Protein AF-A0A1S2VCS2-F1 (afdb_monomer_lite)

pLDDT: mean 81.53, std 16.86, range [41.88, 96.62]

Structure (mmCIF, N/CA/C/O backbone):
data_AF-A0A1S2VCS2-F1
#
_entry.id   AF-A0A1S2VCS2-F1
#
loop_
_atom_site.group_PDB
_atom_site.id
_atom_site.type_symbol
_atom_site.label_atom_id
_atom_site.label_alt_id
_atom_site.label_comp_id
_atom_site.label_asym_id
_atom_site.label_entity_id
_atom_site.label_seq_id
_atom_site.pdbx_PDB_ins_code
_atom_site.Cartn_x
_atom_site.Cartn_y
_atom_site.Cartn_z
_atom_site.occupancy
_atom_site.B_iso_or_equiv
_atom_site.auth_seq_id
_atom_site.auth_comp_id
_atom_site.auth_asym_id
_atom_site.auth_atom_id
_atom_site.pdbx_PDB_model_num
ATOM 1 N N . MET A 1 1 ? -27.427 42.107 -64.020 1.00 43.28 1 MET A N 1
ATOM 2 C CA . MET A 1 1 ? -26.340 41.130 -63.782 1.00 43.28 1 MET A CA 1
ATOM 3 C C . MET A 1 1 ? -26.017 41.178 -62.292 1.00 43.28 1 MET A C 1
ATOM 5 O O . MET A 1 1 ? -26.054 42.265 -61.737 1.00 43.28 1 MET A O 1
ATOM 9 N N . ALA A 1 2 ? -25.917 40.014 -61.650 1.00 43.53 2 ALA A N 1
ATOM 10 C CA . ALA A 1 2 ? -26.277 39.765 -60.250 1.00 43.53 2 ALA A CA 1
ATOM 11 C C . ALA A 1 2 ? -25.448 40.491 -59.167 1.00 43.53 2 ALA A C 1
ATOM 13 O O . ALA A 1 2 ? -24.263 40.761 -59.335 1.00 43.53 2 ALA A O 1
ATOM 14 N N . VAL A 1 3 ? -26.122 40.738 -58.038 1.00 54.50 3 VAL A N 1
ATOM 15 C CA . VAL A 1 3 ? -25.575 41.145 -56.737 1.00 54.50 3 VAL A CA 1
ATOM 16 C C . VAL A 1 3 ? -24.888 39.938 -56.092 1.00 54.50 3 VAL A C 1
ATOM 18 O O . VAL A 1 3 ? -25.522 38.896 -55.949 1.00 54.50 3 VAL A O 1
ATOM 21 N N . PHE A 1 4 ? -23.638 40.083 -55.649 1.00 52.62 4 PHE A N 1
ATOM 22 C CA . PHE A 1 4 ? -22.998 39.130 -54.738 1.00 52.62 4 PHE A CA 1
ATOM 23 C C . PHE A 1 4 ? -22.705 39.847 -53.420 1.00 52.62 4 PHE A C 1
ATOM 25 O O . PHE A 1 4 ? -21.885 40.762 -53.362 1.00 52.62 4 PHE A O 1
ATOM 32 N N . GLY A 1 5 ? -23.473 39.484 -52.391 1.00 48.44 5 GLY A N 1
ATOM 33 C CA . GLY A 1 5 ? -23.384 40.046 -51.049 1.00 48.44 5 GLY A CA 1
ATOM 34 C C . GLY A 1 5 ? -22.041 39.750 -50.388 1.00 48.44 5 GLY A C 1
ATOM 35 O O . GLY A 1 5 ? -21.425 38.712 -50.626 1.00 48.44 5 GLY A O 1
ATOM 36 N N . SER A 1 6 ? -21.604 40.669 -49.530 1.00 56.91 6 SER A N 1
ATOM 37 C CA . SER A 1 6 ? -20.448 40.503 -48.654 1.00 56.91 6 SER A CA 1
ATOM 38 C C . SER A 1 6 ? -20.762 39.475 -47.563 1.00 56.91 6 SER A C 1
ATOM 40 O O . SER A 1 6 ? -21.076 39.823 -46.425 1.00 56.91 6 SER A O 1
ATOM 42 N N . GLY A 1 7 ? -20.723 38.196 -47.923 1.00 41.88 7 GLY A N 1
ATOM 43 C CA . GLY A 1 7 ? -20.622 37.118 -46.957 1.00 41.88 7 GLY A CA 1
ATOM 44 C C . GLY A 1 7 ? -19.178 37.037 -46.486 1.00 41.88 7 GLY A C 1
ATOM 45 O O . GLY A 1 7 ? -18.293 36.673 -47.256 1.00 41.88 7 GLY A O 1
ATOM 46 N N . THR A 1 8 ? -18.919 37.336 -45.217 1.00 50.00 8 THR A N 1
ATOM 47 C CA . THR A 1 8 ? -17.853 36.622 -44.515 1.00 50.00 8 THR A CA 1
ATOM 48 C C . THR A 1 8 ? -18.255 35.151 -44.567 1.00 50.00 8 THR A C 1
ATOM 50 O O . THR A 1 8 ? -19.198 34.765 -43.873 1.00 50.00 8 THR A O 1
ATOM 53 N N . SER A 1 9 ? -17.649 34.360 -45.459 1.00 51.62 9 SER A N 1
ATOM 54 C CA . SER A 1 9 ? -17.926 32.920 -45.517 1.00 51.62 9 SER A CA 1
ATOM 55 C C . SER A 1 9 ? -17.745 32.359 -44.103 1.00 51.62 9 SER A C 1
ATOM 57 O O . SER A 1 9 ? -16.693 32.602 -43.506 1.00 51.62 9 SER A O 1
ATOM 59 N N . PRO A 1 10 ? -18.723 31.632 -43.537 1.00 51.81 10 PRO A N 1
ATOM 60 C CA . PRO A 1 10 ? -18.574 30.991 -42.230 1.00 51.81 10 PRO A CA 1
ATOM 61 C C . PRO A 1 10 ? -17.479 29.911 -42.210 1.00 51.81 10 PRO A C 1
ATOM 63 O O . PRO A 1 10 ? -17.153 29.381 -41.152 1.00 51.81 10 PRO A O 1
ATOM 66 N N . ASP A 1 11 ? -16.883 29.598 -43.363 1.00 54.56 11 ASP A N 1
ATOM 67 C CA . ASP A 1 11 ? -15.942 28.494 -43.581 1.00 54.56 11 ASP A CA 1
ATOM 68 C C . ASP A 1 11 ? -14.522 28.744 -43.047 1.00 54.56 11 ASP A C 1
ATOM 70 O O . ASP A 1 11 ? -13.554 28.124 -43.480 1.00 54.56 11 ASP A O 1
ATOM 74 N N . GLN A 1 12 ? -14.381 29.633 -42.069 1.00 49.94 12 GLN A N 1
ATOM 75 C CA . GLN A 1 12 ? -13.229 29.657 -41.171 1.00 49.94 12 GLN A CA 1
ATOM 76 C C . GLN A 1 12 ? -13.639 29.030 -39.834 1.00 49.94 12 GLN A C 1
ATOM 78 O O . GLN A 1 12 ? -13.377 29.578 -38.764 1.00 49.94 12 GLN A O 1
ATOM 83 N N . VAL A 1 13 ? -14.275 27.855 -39.877 1.00 44.47 13 VAL A N 1
ATOM 84 C CA . VAL A 1 13 ? -14.192 26.962 -38.725 1.00 44.47 13 VAL A CA 1
ATOM 85 C C . VAL A 1 13 ? -12.730 26.565 -38.600 1.00 44.47 13 VAL A C 1
ATOM 87 O O . VAL A 1 13 ? -12.141 25.947 -39.486 1.00 44.47 13 VAL A O 1
ATOM 90 N N . SER A 1 14 ? -12.112 27.001 -37.508 1.00 53.81 14 SER A N 1
ATOM 91 C CA . SER A 1 14 ? -10.777 26.577 -37.113 1.00 53.81 14 SER A CA 1
ATOM 92 C C . SER A 1 14 ? -10.683 25.044 -37.234 1.00 53.81 14 SER A C 1
ATOM 94 O O . SER A 1 14 ? -11.698 24.375 -37.011 1.00 53.81 14 SER A O 1
ATOM 96 N N . PRO A 1 15 ? -9.505 24.450 -37.507 1.00 49.53 15 PRO A N 1
ATOM 97 C CA . PRO A 1 15 ? -9.351 22.998 -37.697 1.00 49.53 15 PRO A CA 1
ATOM 98 C C . PRO A 1 15 ? -9.876 22.115 -36.546 1.00 49.53 15 PRO A C 1
ATOM 100 O O . PRO A 1 15 ? -9.910 20.896 -36.665 1.00 49.53 15 PRO A O 1
ATOM 103 N N . ASN A 1 16 ? -10.316 22.716 -35.440 1.00 51.47 16 ASN A N 1
ATOM 104 C CA . ASN A 1 16 ? -10.875 22.059 -34.269 1.00 51.47 16 ASN A CA 1
ATOM 105 C C . ASN A 1 16 ? -12.393 21.809 -34.289 1.00 51.47 16 ASN A C 1
ATOM 107 O O . ASN A 1 16 ? -12.896 21.227 -33.334 1.00 51.47 16 ASN A O 1
ATOM 111 N N . SER A 1 17 ? -13.148 22.219 -35.315 1.00 53.97 17 SER A N 1
ATOM 112 C CA . SER A 1 17 ? -14.616 22.037 -35.302 1.00 53.97 17 SER A CA 1
ATOM 113 C C . SER A 1 17 ? -15.109 20.680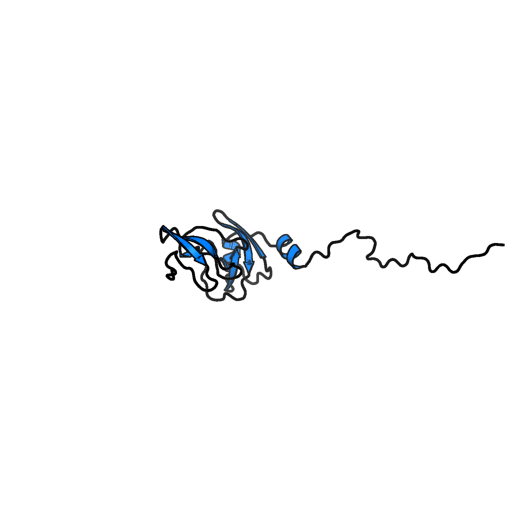 -35.834 1.00 53.97 17 SER A C 1
ATOM 115 O O . SER A 1 17 ? -16.301 20.396 -35.725 1.00 53.97 17 SER A O 1
ATOM 117 N N . LEU A 1 18 ? -14.235 19.846 -36.415 1.00 49.06 18 LEU A N 1
ATOM 118 C CA . LEU A 1 18 ? -14.604 18.554 -37.024 1.00 49.06 18 LEU A CA 1
ATOM 119 C C . LEU A 1 18 ? -14.293 17.332 -36.138 1.00 49.06 18 LEU A C 1
ATOM 121 O O . LEU A 1 18 ? -14.386 16.194 -36.587 1.00 49.06 18 LEU A O 1
ATOM 125 N N . LEU A 1 19 ? -13.935 17.556 -34.874 1.00 54.31 19 LEU A N 1
ATOM 126 C CA . LEU A 1 19 ? -13.918 16.517 -33.849 1.00 54.31 19 LEU A CA 1
ATOM 127 C C . LEU A 1 19 ? -15.092 16.785 -32.916 1.00 54.31 19 LEU A C 1
ATOM 129 O O . LEU A 1 19 ? -14.949 17.393 -31.855 1.00 54.31 19 LEU A O 1
ATOM 133 N N . GLY A 1 20 ? -16.280 16.378 -33.367 1.00 44.19 20 GLY A N 1
ATOM 134 C CA . GLY A 1 20 ? -17.484 16.393 -32.550 1.00 44.19 20 GLY A CA 1
ATOM 135 C C . GLY A 1 20 ? -17.186 15.752 -31.201 1.00 44.19 20 GLY A C 1
ATOM 136 O O . GLY A 1 20 ? -16.843 14.576 -31.136 1.00 44.19 20 GLY A O 1
ATOM 137 N N . GLY A 1 21 ? -17.253 16.553 -30.139 1.00 51.78 21 GLY A N 1
ATOM 138 C CA . GLY A 1 21 ? -17.086 16.067 -28.777 1.00 51.78 21 GLY A CA 1
ATOM 139 C C . GLY A 1 21 ? -15.796 15.285 -28.542 1.00 51.78 21 GLY A C 1
ATOM 140 O O . GLY A 1 21 ? -15.846 14.292 -27.819 1.00 51.78 21 GLY A O 1
ATOM 141 N N . ALA A 1 22 ? -14.651 15.708 -29.100 1.00 51.38 22 ALA A N 1
ATOM 142 C CA . ALA A 1 22 ? -13.384 15.333 -28.483 1.00 51.38 22 ALA A CA 1
ATOM 143 C C . ALA A 1 22 ? -13.422 15.910 -27.069 1.00 51.38 22 ALA A C 1
ATOM 145 O O . ALA A 1 22 ? -13.127 17.085 -26.846 1.00 51.38 22 ALA A O 1
ATOM 146 N N . ALA A 1 23 ? -13.893 15.088 -26.129 1.00 50.94 23 ALA A N 1
ATOM 147 C CA . ALA A 1 23 ? -13.714 15.307 -24.719 1.00 50.94 23 ALA A CA 1
ATOM 148 C C . ALA A 1 23 ? -12.280 15.799 -24.576 1.00 50.94 23 ALA A C 1
ATOM 150 O O . ALA A 1 23 ? -11.359 15.186 -25.122 1.00 50.94 23 ALA A O 1
ATOM 151 N N . PHE A 1 24 ? -12.094 16.931 -23.906 1.00 53.28 24 PHE A N 1
ATOM 152 C CA . PHE A 1 24 ? -10.807 17.213 -23.308 1.00 53.28 24 PHE A CA 1
ATOM 153 C C . PHE A 1 24 ? -10.532 16.007 -22.420 1.00 53.28 24 PHE A C 1
ATOM 155 O O . PHE A 1 24 ? -11.030 15.943 -21.296 1.00 53.28 24 PHE A O 1
ATOM 162 N N . VAL A 1 25 ? -9.857 14.991 -22.962 1.00 52.38 25 VAL A N 1
ATOM 163 C CA . VAL A 1 25 ? -9.451 13.851 -22.171 1.00 52.38 25 VAL A CA 1
ATOM 164 C C . VAL A 1 25 ? -8.418 14.469 -21.267 1.00 52.38 25 VAL A C 1
ATOM 166 O O . VAL A 1 25 ? -7.342 14.881 -21.700 1.00 52.38 25 VAL A O 1
ATOM 169 N N . ASN A 1 26 ? -8.830 14.709 -20.029 1.00 57.00 26 ASN A N 1
ATOM 170 C CA . ASN A 1 26 ? -7.944 15.274 -19.047 1.00 57.00 26 ASN A CA 1
ATOM 171 C C . ASN A 1 26 ? -6.722 14.335 -19.000 1.00 57.00 26 ASN A C 1
ATOM 173 O O . ASN A 1 26 ? -6.859 13.113 -19.053 1.00 57.00 26 ASN A O 1
ATOM 177 N N . ASN A 1 27 ? -5.507 14.881 -18.955 1.00 55.56 27 ASN A N 1
ATOM 178 C CA . ASN A 1 27 ? -4.300 14.044 -18.966 1.00 55.56 27 ASN A CA 1
ATOM 179 C C . ASN A 1 27 ? -4.252 13.056 -17.777 1.00 55.56 27 ASN A C 1
ATOM 181 O O . ASN A 1 27 ? -3.476 12.105 -17.798 1.00 55.56 27 ASN A O 1
ATOM 185 N N . ASN A 1 28 ? -5.091 13.253 -16.750 1.00 56.03 28 ASN A N 1
ATOM 186 C CA . ASN A 1 28 ? -5.257 12.309 -15.648 1.00 56.03 28 ASN A CA 1
ATOM 187 C C . ASN A 1 28 ? -6.019 11.027 -16.054 1.00 56.03 28 ASN A C 1
ATOM 189 O O . ASN A 1 28 ? -5.689 9.975 -15.513 1.00 56.03 28 ASN A O 1
ATOM 193 N N . ASP A 1 29 ? -6.963 11.087 -17.000 1.00 53.69 29 ASP A N 1
ATOM 194 C CA . ASP A 1 29 ? -7.725 9.943 -17.534 1.00 53.69 29 ASP A CA 1
ATOM 195 C C . ASP A 1 29 ? -6.859 9.090 -18.470 1.00 53.69 29 ASP A C 1
ATOM 197 O O . ASP A 1 29 ? -6.864 7.862 -18.387 1.00 53.69 29 ASP A O 1
ATOM 201 N N . LEU A 1 30 ? -6.033 9.727 -19.311 1.00 57.59 30 LEU A N 1
ATOM 202 C CA . LEU A 1 30 ? -5.093 9.010 -20.187 1.00 57.59 30 LEU A CA 1
ATOM 203 C C . LEU A 1 30 ? -3.977 8.308 -19.402 1.00 57.59 30 LEU A C 1
ATOM 205 O O . LEU A 1 30 ? -3.481 7.268 -19.831 1.00 57.59 30 LEU A O 1
ATOM 209 N N . ALA A 1 31 ? -3.580 8.839 -18.243 1.00 66.62 31 ALA A N 1
ATOM 210 C CA . ALA A 1 31 ? -2.489 8.271 -17.451 1.00 66.62 31 ALA A CA 1
ATOM 211 C C . ALA A 1 31 ? -2.784 6.848 -16.936 1.00 66.62 31 ALA A C 1
ATOM 213 O O . ALA A 1 31 ? -1.848 6.102 -16.657 1.00 66.62 31 ALA A O 1
ATOM 214 N N . VAL A 1 32 ? -4.061 6.468 -16.815 1.00 75.25 32 VAL A N 1
ATOM 215 C CA . VAL A 1 32 ? -4.469 5.093 -16.485 1.00 75.25 32 VAL A CA 1
ATOM 216 C C . VAL A 1 32 ? -4.485 4.211 -17.736 1.00 75.25 32 VAL A C 1
ATOM 218 O O . VAL A 1 32 ? -4.068 3.060 -17.672 1.00 75.25 32 VAL A O 1
ATOM 221 N N . GLN A 1 33 ? -4.905 4.753 -18.885 1.00 78.38 33 GLN A N 1
ATOM 222 C CA . GLN A 1 33 ? -4.966 4.026 -20.159 1.00 78.38 33 GLN A CA 1
ATOM 223 C C . GLN A 1 33 ? -3.588 3.551 -20.648 1.00 78.38 33 GLN A C 1
ATOM 225 O O . GLN A 1 33 ? -3.488 2.489 -21.255 1.00 78.38 33 GLN A O 1
ATOM 230 N N . TYR A 1 34 ? -2.534 4.323 -20.368 1.00 82.06 34 TYR A N 1
ATOM 231 C CA . TYR A 1 34 ? -1.150 3.997 -20.735 1.00 82.06 34 TYR A CA 1
ATOM 232 C C . TYR A 1 34 ? -0.317 3.453 -19.564 1.00 82.06 34 TYR A C 1
ATOM 234 O O . TYR A 1 34 ? 0.912 3.413 -19.648 1.00 82.06 34 TYR A O 1
ATOM 242 N N . ALA A 1 35 ? -0.954 3.056 -18.457 1.00 89.19 35 ALA A N 1
ATOM 243 C CA . ALA A 1 35 ? -0.243 2.452 -17.338 1.00 89.19 35 ALA A CA 1
ATOM 244 C C . ALA A 1 35 ? 0.392 1.117 -17.782 1.00 89.19 35 ALA A C 1
ATOM 246 O O . ALA A 1 35 ? -0.318 0.257 -18.310 1.00 89.19 35 ALA A O 1
ATOM 247 N N . PRO A 1 36 ? 1.709 0.912 -17.589 1.00 92.44 36 PRO A N 1
ATOM 248 C CA . PRO A 1 36 ? 2.342 -0.349 -17.940 1.00 92.44 36 PRO A CA 1
ATOM 249 C C . PRO A 1 36 ? 1.797 -1.470 -17.053 1.00 92.44 36 PRO A C 1
ATOM 251 O O . PRO A 1 36 ? 1.603 -1.277 -15.850 1.00 92.44 36 PRO A O 1
ATOM 254 N N . VAL A 1 37 ? 1.577 -2.638 -17.654 1.00 93.69 37 VAL A N 1
ATOM 255 C CA . VAL A 1 37 ? 1.241 -3.876 -16.943 1.00 93.69 37 VAL A CA 1
ATOM 256 C C . VAL A 1 37 ? 2.545 -4.570 -16.565 1.00 93.69 37 VAL A C 1
ATOM 258 O O . VAL A 1 37 ? 3.366 -4.847 -17.438 1.00 93.69 37 VAL A O 1
ATOM 261 N N . LEU A 1 38 ? 2.760 -4.806 -15.274 1.00 94.06 38 LEU A N 1
ATOM 262 C CA . LEU A 1 38 ? 4.013 -5.312 -14.720 1.00 94.06 38 LEU A CA 1
ATOM 263 C C . LEU A 1 38 ? 3.743 -6.456 -13.736 1.00 94.06 38 LEU A C 1
ATOM 265 O O . LEU A 1 38 ? 2.759 -6.427 -12.996 1.00 94.06 38 LEU A O 1
ATOM 269 N N . SER A 1 39 ? 4.652 -7.431 -13.685 1.00 94.06 39 SER A N 1
ATOM 270 C CA . SER A 1 39 ? 4.708 -8.382 -12.572 1.00 94.06 39 SER A CA 1
ATOM 271 C C . SER A 1 39 ? 5.400 -7.759 -11.360 1.00 94.06 39 SER A C 1
ATOM 273 O O . SER A 1 39 ? 6.072 -6.723 -11.455 1.00 94.06 39 SER A O 1
ATOM 275 N N . LEU A 1 40 ? 5.282 -8.412 -10.208 1.00 92.06 40 LEU A N 1
ATOM 276 C CA . LEU A 1 40 ? 5.899 -7.953 -8.972 1.00 92.06 40 LEU A CA 1
ATOM 277 C C . LEU A 1 40 ? 7.431 -7.903 -9.069 1.00 92.06 40 LEU A C 1
ATOM 279 O O . LEU A 1 40 ? 8.058 -6.939 -8.622 1.00 92.06 40 LEU A O 1
ATOM 283 N N . ASP A 1 41 ? 8.028 -8.906 -9.710 1.00 93.44 41 ASP A N 1
ATOM 284 C CA . ASP A 1 41 ? 9.475 -8.976 -9.929 1.00 93.44 41 ASP A CA 1
ATOM 285 C C . ASP A 1 41 ? 9.969 -7.848 -10.839 1.00 93.44 41 ASP A C 1
ATOM 287 O O . ASP A 1 41 ? 11.000 -7.229 -10.560 1.00 93.44 41 ASP A O 1
ATOM 291 N N . MET A 1 42 ? 9.210 -7.523 -11.894 1.00 94.31 42 MET A N 1
ATOM 292 C CA . MET A 1 42 ? 9.548 -6.408 -12.782 1.00 94.31 42 MET A CA 1
ATOM 293 C C . MET A 1 42 ? 9.553 -5.081 -12.027 1.00 94.31 42 MET A C 1
ATOM 295 O O . MET A 1 42 ? 10.462 -4.281 -12.220 1.00 94.31 42 MET A O 1
ATOM 299 N N . ILE A 1 43 ? 8.581 -4.854 -11.141 1.00 94.94 43 ILE A N 1
ATOM 300 C CA . ILE A 1 43 ? 8.503 -3.626 -10.336 1.00 94.94 43 ILE A CA 1
ATOM 301 C C . ILE A 1 43 ? 9.709 -3.522 -9.401 1.00 94.94 43 ILE A C 1
ATOM 303 O O . ILE A 1 43 ? 10.375 -2.489 -9.371 1.00 94.94 43 ILE A O 1
ATOM 307 N N . ARG A 1 44 ? 10.028 -4.593 -8.671 1.00 94.88 44 ARG A N 1
ATOM 308 C CA . ARG A 1 44 ? 11.123 -4.602 -7.688 1.00 94.88 44 ARG A CA 1
ATOM 309 C C . ARG A 1 44 ? 12.498 -4.451 -8.324 1.00 94.88 44 ARG A C 1
ATOM 311 O O . ARG A 1 44 ? 13.377 -3.842 -7.724 1.00 94.88 44 ARG A O 1
ATOM 318 N N . GLY A 1 45 ? 12.678 -4.963 -9.540 1.00 95.00 45 GLY A N 1
ATOM 319 C CA . GLY A 1 45 ? 13.898 -4.773 -10.325 1.00 95.00 45 GLY A CA 1
ATOM 320 C C . GLY A 1 45 ? 13.958 -3.449 -11.092 1.00 95.00 45 GLY A C 1
ATOM 321 O O . GLY A 1 45 ? 15.016 -3.098 -11.611 1.00 95.00 45 GLY A O 1
ATOM 322 N N . ALA A 1 46 ? 12.851 -2.709 -11.195 1.00 93.31 46 ALA A N 1
ATOM 323 C CA . ALA A 1 46 ? 12.798 -1.518 -12.026 1.00 93.31 46 ALA A CA 1
ATOM 324 C C . ALA A 1 46 ? 13.535 -0.333 -11.398 1.00 93.31 46 ALA A C 1
ATOM 326 O O . ALA A 1 46 ? 13.526 -0.128 -10.182 1.00 93.31 46 ALA A O 1
ATOM 327 N N . THR A 1 47 ? 14.119 0.485 -12.268 1.00 93.88 47 THR A N 1
ATOM 328 C CA . THR A 1 47 ? 14.555 1.852 -11.981 1.00 93.88 47 THR A CA 1
ATOM 329 C C . THR A 1 47 ? 13.853 2.788 -12.961 1.00 93.88 47 THR A C 1
ATOM 331 O O . THR A 1 47 ? 13.508 2.381 -14.071 1.00 93.88 47 THR A O 1
ATOM 334 N N . GLY A 1 48 ? 13.613 4.039 -12.572 1.00 84.25 48 GLY A N 1
ATOM 335 C CA . GLY A 1 48 ? 13.186 5.068 -13.521 1.00 84.25 48 GLY A CA 1
ATOM 336 C C . GLY A 1 48 ? 11.784 4.879 -14.103 1.00 84.25 48 GLY A C 1
ATOM 337 O O . GLY A 1 48 ? 11.525 5.377 -15.193 1.00 84.25 48 GLY A O 1
ATOM 338 N N . ILE A 1 49 ? 10.863 4.195 -13.411 1.00 88.94 49 ILE A N 1
ATOM 339 C CA . ILE A 1 49 ? 9.458 4.182 -13.845 1.00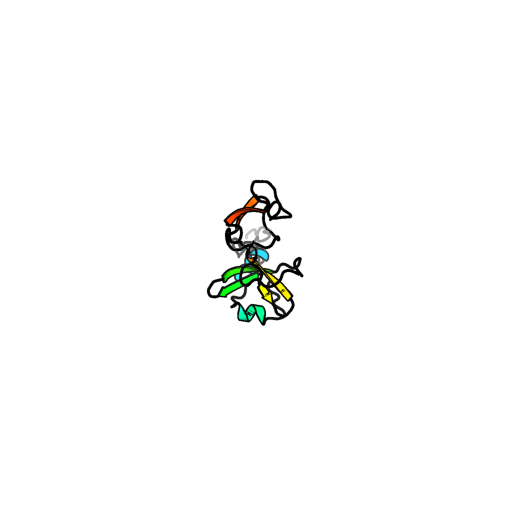 88.94 49 ILE A CA 1
ATOM 340 C C . ILE A 1 49 ? 8.906 5.612 -13.731 1.00 88.94 49 ILE A C 1
ATOM 342 O O . ILE A 1 49 ? 8.684 6.129 -12.634 1.00 88.94 49 ILE A O 1
ATOM 346 N N . GLU A 1 50 ? 8.696 6.264 -14.874 1.00 85.38 50 GLU A N 1
ATOM 347 C CA . GLU A 1 50 ? 8.142 7.625 -14.943 1.00 85.38 50 GLU A CA 1
ATOM 348 C C . GLU A 1 50 ? 6.610 7.643 -14.853 1.00 85.38 50 GLU A C 1
ATOM 350 O O . GLU A 1 50 ? 6.009 8.660 -14.499 1.00 85.38 50 GLU A O 1
ATOM 355 N N . SER A 1 51 ? 5.963 6.506 -15.125 1.00 87.62 51 SER A N 1
ATOM 356 C CA . SER A 1 51 ? 4.512 6.372 -15.060 1.00 87.62 51 SER A CA 1
ATOM 357 C C . SER A 1 51 ? 3.992 6.569 -13.636 1.00 87.62 51 SER A C 1
ATOM 359 O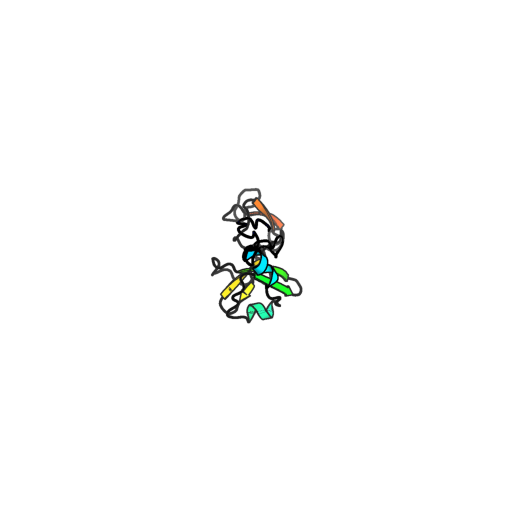 O . SER A 1 51 ? 4.377 5.874 -12.691 1.00 87.62 51 SER A O 1
ATOM 361 N N . LYS A 1 52 ? 3.040 7.499 -13.498 1.00 88.75 52 LYS A N 1
ATOM 362 C CA . LYS A 1 52 ? 2.317 7.758 -12.244 1.00 88.75 52 LYS A CA 1
ATOM 363 C C . L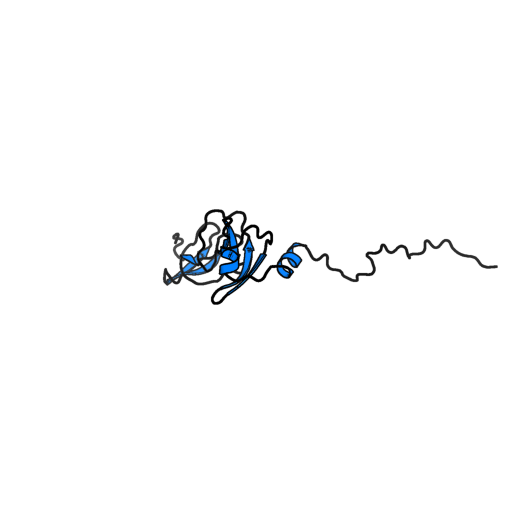YS A 1 52 ? 1.454 6.572 -11.817 1.00 88.75 52 LYS A C 1
ATOM 365 O O . LYS A 1 52 ? 1.248 6.382 -10.621 1.00 88.75 52 LYS A O 1
ATOM 370 N N . TYR A 1 53 ? 0.944 5.810 -12.777 1.00 91.56 53 TYR A N 1
ATOM 371 C CA . TYR A 1 53 ? 0.158 4.610 -12.537 1.00 91.56 53 TYR A CA 1
ATOM 372 C C . TYR A 1 53 ? 0.846 3.399 -13.150 1.00 91.56 53 TYR A C 1
ATOM 374 O O . TYR A 1 53 ? 1.479 3.516 -14.197 1.00 91.56 53 TYR A O 1
ATOM 382 N N . ILE A 1 54 ? 0.687 2.251 -12.505 1.00 93.25 54 ILE A N 1
ATOM 383 C CA . ILE A 1 54 ? 1.069 0.938 -13.023 1.00 93.25 54 ILE A CA 1
ATOM 384 C C . ILE A 1 54 ? -0.094 -0.024 -12.800 1.00 93.25 54 ILE A C 1
ATOM 386 O O . ILE A 1 54 ? -0.862 0.133 -11.846 1.00 93.25 54 ILE A O 1
ATOM 390 N N . ILE A 1 55 ? -0.219 -1.017 -13.665 1.00 93.44 55 ILE A N 1
ATOM 391 C CA . ILE A 1 55 ? -1.113 -2.151 -13.458 1.00 93.44 55 ILE A CA 1
ATOM 392 C C . ILE A 1 55 ? -0.239 -3.317 -13.019 1.00 93.44 55 ILE A C 1
ATOM 394 O O . ILE A 1 55 ? 0.756 -3.626 -13.666 1.00 93.44 55 ILE A O 1
ATOM 398 N N . VAL A 1 56 ? -0.596 -3.941 -11.906 1.00 93.50 56 VAL A N 1
ATOM 399 C CA . VAL A 1 56 ? 0.059 -5.158 -11.433 1.00 93.50 56 VAL A CA 1
ATOM 400 C C . VAL A 1 56 ? -0.797 -6.333 -11.870 1.00 93.50 56 VAL A C 1
ATOM 402 O O . VAL A 1 56 ? -2.000 -6.332 -11.600 1.00 93.50 56 VAL A O 1
ATOM 405 N N . ASP A 1 57 ? -0.186 -7.292 -12.555 1.00 91.94 57 ASP A N 1
ATOM 406 C CA . ASP A 1 57 ? -0.819 -8.549 -12.961 1.00 91.94 57 ASP A CA 1
ATOM 407 C C . ASP A 1 57 ? 0.033 -9.718 -12.455 1.00 91.94 57 ASP A C 1
ATOM 409 O O . ASP A 1 57 ? 0.839 -10.296 -13.183 1.00 91.94 57 ASP A O 1
ATOM 413 N N . ASP A 1 58 ? -0.071 -9.991 -11.152 1.00 90.56 58 ASP A N 1
ATOM 414 C CA . ASP A 1 58 ? 0.655 -11.070 -10.485 1.00 90.56 58 ASP A CA 1
ATOM 415 C C . ASP A 1 58 ? -0.280 -11.883 -9.577 1.00 90.56 58 ASP A C 1
ATOM 417 O O . ASP A 1 58 ? -1.272 -11.383 -9.033 1.00 90.56 58 ASP A O 1
ATOM 421 N N . ALA A 1 59 ? 0.030 -13.163 -9.390 1.00 79.25 59 ALA A N 1
ATOM 422 C CA . ALA A 1 59 ? -0.777 -14.064 -8.586 1.00 79.25 59 ALA A CA 1
ATOM 423 C C . ALA A 1 59 ? -0.797 -13.597 -7.119 1.00 79.25 59 ALA A C 1
ATOM 425 O O . ALA A 1 59 ? 0.195 -13.665 -6.398 1.00 79.25 59 ALA A O 1
ATOM 426 N N . GLY A 1 60 ? -1.963 -13.131 -6.664 1.00 77.38 60 GLY A N 1
ATOM 427 C CA . GLY A 1 60 ? -2.176 -12.629 -5.302 1.00 77.38 60 GLY A CA 1
ATOM 428 C C . GLY A 1 60 ? -2.157 -11.104 -5.171 1.00 77.38 60 GLY A C 1
ATOM 429 O O . GLY A 1 60 ? -2.593 -10.596 -4.140 1.00 77.38 60 GLY A O 1
ATOM 430 N N . ILE A 1 61 ? -1.732 -10.371 -6.207 1.00 82.88 61 ILE A N 1
ATOM 431 C CA . ILE A 1 61 ? -1.785 -8.906 -6.254 1.00 82.88 61 ILE A CA 1
ATOM 432 C C . ILE A 1 61 ? -2.122 -8.481 -7.683 1.00 82.88 61 ILE A C 1
ATOM 434 O O . ILE A 1 61 ? -1.258 -8.430 -8.553 1.00 82.88 61 ILE A O 1
ATOM 438 N N . ILE A 1 62 ? -3.390 -8.145 -7.915 1.00 88.88 62 ILE A N 1
ATOM 439 C CA . ILE A 1 62 ? -3.855 -7.634 -9.206 1.00 88.88 62 ILE A CA 1
ATOM 440 C C . ILE A 1 62 ? -4.534 -6.292 -8.978 1.00 88.88 62 ILE A C 1
ATOM 442 O O . ILE A 1 62 ? -5.402 -6.170 -8.110 1.00 88.88 62 ILE A O 1
ATOM 446 N N . GLY A 1 63 ? -4.162 -5.281 -9.759 1.00 89.00 63 GLY A N 1
ATOM 447 C CA . GLY A 1 63 ? -4.879 -4.012 -9.745 1.00 89.00 63 GLY A CA 1
ATOM 448 C C . GLY A 1 63 ? -4.076 -2.808 -10.202 1.00 89.00 63 GLY A C 1
ATOM 449 O O . GLY A 1 63 ? -2.919 -2.900 -10.601 1.00 89.00 63 GLY A O 1
ATOM 450 N N . LEU A 1 64 ? -4.728 -1.650 -10.126 1.00 90.38 64 LEU A N 1
ATOM 451 C CA . LEU A 1 64 ? -4.144 -0.355 -10.450 1.00 90.38 64 LEU A CA 1
ATOM 452 C C . LEU A 1 64 ? -3.447 0.234 -9.222 1.00 90.38 64 LEU A C 1
ATOM 454 O O . LEU A 1 64 ? -4.072 0.431 -8.175 1.00 90.38 64 LEU A O 1
ATOM 458 N N . PHE A 1 65 ? -2.176 0.586 -9.375 1.00 92.25 65 PHE A N 1
ATOM 459 C CA . PHE A 1 65 ? -1.367 1.222 -8.345 1.00 92.25 65 PHE A CA 1
ATOM 460 C C . PHE A 1 65 ? -0.910 2.602 -8.804 1.00 92.25 65 PHE A C 1
ATOM 462 O O . PHE A 1 65 ? -0.660 2.836 -9.984 1.00 92.25 65 PHE A O 1
ATOM 469 N N . ARG A 1 66 ? -0.794 3.529 -7.856 1.00 91.50 66 ARG A N 1
ATOM 470 C CA . ARG A 1 66 ? -0.344 4.902 -8.060 1.00 91.50 66 ARG A CA 1
ATOM 471 C C . ARG A 1 66 ? 0.954 5.141 -7.306 1.00 91.50 66 ARG A C 1
ATOM 473 O O . ARG A 1 66 ? 1.065 4.759 -6.142 1.00 91.50 66 ARG A O 1
ATOM 480 N N . TYR A 1 67 ? 1.888 5.825 -7.950 1.00 92.06 67 TYR A N 1
ATOM 481 C CA . TYR A 1 67 ? 3.088 6.340 -7.313 1.00 92.06 67 TYR A CA 1
ATOM 482 C C . TYR A 1 67 ? 2.722 7.353 -6.221 1.00 92.06 67 TYR A C 1
ATOM 484 O O . TYR A 1 67 ? 1.985 8.315 -6.462 1.00 92.06 67 TYR A O 1
ATOM 492 N N . ASP A 1 68 ? 3.246 7.129 -5.024 1.00 91.19 68 ASP A N 1
ATOM 493 C CA . ASP A 1 68 ? 3.127 8.020 -3.883 1.00 91.19 68 ASP A CA 1
ATOM 494 C C . ASP A 1 68 ? 4.465 8.723 -3.637 1.00 91.19 68 ASP A C 1
ATOM 496 O O . ASP A 1 68 ? 5.359 8.191 -2.984 1.00 91.19 68 ASP A O 1
ATOM 500 N N . SER A 1 69 ? 4.607 9.935 -4.176 1.00 89.94 69 SER A N 1
ATOM 501 C CA . SER A 1 69 ? 5.828 10.736 -4.040 1.00 89.94 69 SER A CA 1
ATOM 502 C C . SER A 1 69 ? 6.072 11.263 -2.626 1.00 89.94 69 SER A C 1
ATOM 504 O O . SER A 1 69 ? 7.162 11.751 -2.342 1.00 89.94 69 SER A O 1
ATOM 506 N N . SER A 1 70 ? 5.060 11.230 -1.754 1.00 88.75 70 SER A N 1
ATOM 507 C CA . SER A 1 70 ? 5.178 11.691 -0.369 1.00 88.75 70 SER A CA 1
ATOM 508 C C . SER A 1 70 ? 5.677 10.594 0.568 1.00 88.75 70 SER A C 1
ATOM 510 O O . SER A 1 70 ? 6.185 10.903 1.644 1.00 88.75 70 SER A O 1
ATOM 512 N N . ASP A 1 71 ? 5.555 9.329 0.169 1.00 87.06 71 ASP A N 1
ATOM 513 C CA . ASP A 1 71 ? 6.063 8.197 0.931 1.00 87.06 71 ASP A CA 1
ATOM 514 C C . ASP A 1 71 ? 7.474 7.823 0.475 1.00 87.06 71 ASP A C 1
ATOM 516 O O . ASP A 1 71 ? 7.690 7.343 -0.637 1.00 87.06 71 ASP A O 1
ATOM 520 N N . THR A 1 72 ? 8.443 8.030 1.362 1.00 89.69 72 THR A N 1
ATOM 521 C CA . THR A 1 72 ? 9.857 7.711 1.130 1.00 89.69 72 THR A CA 1
ATOM 522 C C . THR A 1 72 ? 10.402 6.678 2.113 1.00 89.69 72 THR A C 1
ATOM 524 O O . THR A 1 72 ? 11.590 6.353 2.065 1.00 89.69 72 THR A O 1
ATOM 527 N N . THR A 1 73 ? 9.559 6.134 2.995 1.00 91.50 73 THR A N 1
ATOM 528 C CA . THR A 1 73 ? 10.010 5.337 4.146 1.00 91.50 73 THR A CA 1
ATOM 529 C C . THR A 1 73 ? 9.306 3.997 4.274 1.00 91.50 73 THR A C 1
ATOM 531 O O . THR A 1 73 ? 9.922 3.065 4.790 1.00 91.50 73 THR A O 1
ATOM 534 N N . THR A 1 74 ? 8.075 3.841 3.778 1.00 90.19 74 THR A N 1
ATOM 535 C CA . THR A 1 74 ? 7.358 2.569 3.920 1.00 90.19 74 THR A CA 1
ATOM 536 C C . THR A 1 74 ? 8.060 1.470 3.125 1.00 90.19 74 THR A C 1
ATOM 538 O O . THR A 1 74 ? 8.450 1.671 1.970 1.00 90.19 74 THR A O 1
ATOM 541 N N . ALA A 1 75 ? 8.272 0.325 3.772 1.00 92.00 75 ALA A N 1
ATOM 542 C CA . ALA A 1 75 ? 8.887 -0.848 3.165 1.00 92.00 75 ALA A CA 1
ATOM 543 C C . ALA A 1 75 ? 7.910 -1.571 2.224 1.00 92.00 75 ALA A C 1
ATOM 545 O O . ALA A 1 75 ? 6.693 -1.463 2.379 1.00 92.00 75 ALA A O 1
ATOM 546 N N . ASP A 1 76 ? 8.456 -2.329 1.272 1.00 92.56 76 ASP A N 1
ATOM 547 C CA . ASP A 1 76 ? 7.668 -3.258 0.459 1.00 92.56 76 ASP A CA 1
ATOM 548 C C . ASP A 1 76 ? 7.023 -4.304 1.374 1.00 92.56 76 ASP A C 1
ATOM 550 O O . ASP A 1 76 ? 7.693 -4.883 2.233 1.00 92.56 76 ASP A O 1
ATOM 554 N N . ASN A 1 77 ? 5.720 -4.520 1.214 1.00 89.69 77 ASN A N 1
ATOM 555 C CA . ASN A 1 77 ? 4.964 -5.487 2.011 1.00 89.69 77 ASN A CA 1
ATOM 556 C C . ASN A 1 77 ? 4.302 -6.575 1.159 1.00 89.69 77 ASN A C 1
ATOM 558 O O . ASN A 1 77 ? 3.456 -7.307 1.669 1.00 89.69 77 ASN A O 1
ATOM 562 N N . ASN A 1 78 ? 4.668 -6.683 -0.123 1.00 88.19 78 ASN A N 1
ATOM 563 C CA . ASN A 1 78 ? 4.120 -7.680 -1.038 1.00 88.19 78 ASN A CA 1
ATOM 564 C C . ASN A 1 78 ? 2.577 -7.642 -1.099 1.00 88.19 78 ASN A C 1
ATOM 566 O O . ASN A 1 78 ? 1.937 -8.685 -1.230 1.00 88.19 78 ASN A O 1
ATOM 570 N N . ALA A 1 79 ? 1.968 -6.463 -0.929 1.00 85.62 79 ALA A N 1
ATOM 571 C CA . ALA A 1 79 ? 0.516 -6.302 -0.955 1.00 85.62 79 ALA A CA 1
ATOM 572 C C . ALA A 1 79 ? 0.091 -4.872 -1.321 1.00 85.62 79 ALA A C 1
ATOM 574 O O . ALA A 1 79 ? -0.345 -4.604 -2.438 1.00 85.62 79 ALA A O 1
ATOM 575 N N . THR A 1 80 ? 0.193 -3.943 -0.370 1.00 88.25 80 THR A N 1
ATOM 576 C CA . THR A 1 80 ? -0.331 -2.572 -0.484 1.00 88.25 80 THR A CA 1
ATOM 577 C C . THR A 1 80 ? 0.745 -1.514 -0.693 1.00 88.25 80 THR A C 1
ATOM 579 O O . THR A 1 80 ? 0.415 -0.364 -0.981 1.00 88.25 80 THR A O 1
ATOM 582 N N . VAL A 1 81 ? 2.016 -1.891 -0.574 1.00 92.12 81 VAL A N 1
ATOM 583 C CA . VAL A 1 81 ? 3.175 -1.054 -0.870 1.00 92.12 81 VAL A CA 1
ATOM 584 C C . VAL A 1 81 ? 4.160 -1.885 -1.671 1.00 92.12 81 VAL A C 1
ATOM 586 O O . VAL A 1 81 ? 4.705 -2.867 -1.169 1.00 92.12 81 VAL A O 1
ATOM 589 N N . LEU A 1 82 ? 4.374 -1.471 -2.917 1.00 93.50 82 LEU A N 1
ATOM 590 C CA . LEU A 1 82 ? 5.362 -2.056 -3.816 1.00 93.50 82 LEU A CA 1
ATOM 591 C C . LEU A 1 82 ? 6.501 -1.061 -3.987 1.00 93.50 82 LEU A C 1
ATOM 593 O O . LEU A 1 82 ? 6.245 0.109 -4.290 1.00 93.50 82 LEU A O 1
ATOM 597 N N . VAL A 1 83 ? 7.736 -1.508 -3.768 1.00 95.50 83 VAL A N 1
ATOM 598 C CA . VAL A 1 83 ? 8.912 -0.633 -3.812 1.00 95.50 83 VAL A CA 1
ATOM 599 C C . VAL A 1 83 ? 9.819 -1.053 -4.958 1.00 95.50 83 VAL A C 1
ATOM 601 O O . VAL A 1 83 ? 10.232 -2.206 -5.051 1.00 95.50 83 VAL A O 1
ATOM 604 N N . THR A 1 84 ? 10.124 -0.109 -5.842 1.00 96.38 84 THR A N 1
ATOM 605 C CA . THR A 1 84 ? 11.094 -0.304 -6.924 1.00 96.38 84 THR A CA 1
ATOM 606 C C . THR A 1 84 ? 12.527 -0.265 -6.390 1.00 96.38 84 THR A C 1
ATOM 608 O O . THR A 1 84 ? 12.782 0.235 -5.291 1.00 96.38 84 THR A O 1
ATOM 611 N N . SER A 1 85 ? 13.500 -0.729 -7.177 1.00 95.62 85 SER A N 1
ATOM 612 C CA . SER A 1 85 ? 14.911 -0.710 -6.758 1.00 95.62 85 SER A CA 1
ATOM 613 C C . SER A 1 85 ? 15.478 0.705 -6.559 1.00 95.62 85 SER A C 1
ATOM 615 O O . SER A 1 85 ? 16.383 0.895 -5.749 1.00 95.62 85 SER A O 1
ATOM 617 N N . ASP A 1 86 ? 14.911 1.713 -7.232 1.00 93.88 86 ASP A N 1
ATOM 618 C CA . ASP A 1 86 ? 15.220 3.136 -7.029 1.00 93.88 86 ASP A CA 1
ATOM 619 C C . ASP A 1 86 ? 14.375 3.806 -5.924 1.00 93.88 86 ASP A C 1
ATOM 621 O O . ASP A 1 86 ? 14.447 5.020 -5.732 1.00 93.88 86 ASP A O 1
ATOM 625 N N . GLY A 1 87 ? 13.588 3.034 -5.165 1.00 93.94 87 GLY A N 1
ATOM 626 C CA . GLY A 1 87 ? 12.881 3.505 -3.973 1.00 93.94 87 GLY A CA 1
ATOM 627 C C . GLY A 1 87 ? 11.540 4.199 -4.229 1.00 93.94 87 GLY A C 1
ATOM 628 O O . GLY A 1 87 ? 10.995 4.826 -3.316 1.00 93.94 87 GLY A O 1
ATOM 629 N N . ARG A 1 88 ? 10.963 4.109 -5.430 1.00 94.00 88 ARG A N 1
ATOM 630 C CA . ARG A 1 88 ? 9.596 4.595 -5.677 1.00 94.00 88 ARG A CA 1
ATOM 631 C C . ARG A 1 88 ? 8.593 3.655 -5.014 1.00 94.00 88 ARG A C 1
ATOM 633 O O . ARG A 1 88 ? 8.723 2.440 -5.117 1.00 94.00 88 ARG A O 1
ATOM 640 N N . ARG A 1 89 ? 7.578 4.217 -4.349 1.00 94.12 89 ARG A N 1
ATOM 641 C CA . ARG A 1 89 ? 6.505 3.458 -3.692 1.00 94.12 89 ARG A CA 1
ATOM 642 C C . ARG A 1 89 ? 5.204 3.578 -4.459 1.00 94.12 89 ARG A C 1
ATOM 644 O O . ARG A 1 89 ? 4.686 4.675 -4.653 1.00 94.12 89 ARG A O 1
ATOM 651 N N . TYR A 1 90 ? 4.671 2.437 -4.864 1.00 93.69 90 TYR A N 1
ATOM 652 C CA . TYR A 1 90 ? 3.384 2.318 -5.529 1.00 93.69 90 TYR A CA 1
ATOM 653 C C . TYR A 1 90 ? 2.355 1.740 -4.558 1.00 93.69 90 TYR A C 1
ATOM 655 O O . TYR A 1 90 ? 2.616 0.746 -3.880 1.00 93.69 90 TYR A O 1
ATOM 663 N N . LYS A 1 91 ? 1.181 2.376 -4.488 1.00 91.25 91 LYS A N 1
ATOM 664 C CA . LYS A 1 91 ? 0.073 2.016 -3.589 1.00 91.25 91 LYS A CA 1
ATOM 665 C C . LYS A 1 91 ? -1.219 1.799 -4.374 1.00 91.25 91 LYS A C 1
ATOM 667 O O . LYS A 1 91 ? -1.425 2.496 -5.369 1.00 91.25 91 LYS A O 1
ATOM 672 N N . PRO A 1 92 ? -2.105 0.882 -3.958 1.00 90.38 92 PRO A N 1
ATOM 673 C CA . PRO A 1 92 ? -3.325 0.589 -4.698 1.00 90.38 92 PRO A CA 1
ATOM 674 C C . PRO A 1 92 ? -4.229 1.825 -4.761 1.00 90.38 92 PRO A C 1
ATOM 676 O O . PRO A 1 92 ? -4.437 2.508 -3.758 1.00 90.38 92 PRO A O 1
ATOM 679 N N . VAL A 1 93 ? -4.790 2.104 -5.939 1.00 86.25 93 VAL A N 1
ATOM 680 C CA . VAL A 1 93 ? -5.763 3.196 -6.127 1.00 86.25 93 VAL A CA 1
ATOM 681 C C . VAL A 1 93 ? -7.068 2.890 -5.397 1.00 86.25 93 VAL A C 1
ATOM 683 O O . VAL A 1 93 ? -7.679 3.783 -4.812 1.00 86.25 93 VAL A O 1
ATOM 686 N N . VAL A 1 94 ? -7.474 1.620 -5.410 1.00 83.12 94 VAL A N 1
ATOM 687 C CA . VAL A 1 94 ? -8.624 1.116 -4.661 1.00 83.12 94 VAL A CA 1
ATOM 688 C C . VAL A 1 94 ? -8.098 0.146 -3.606 1.00 83.12 94 VAL A C 1
ATOM 690 O O . VAL A 1 94 ? -7.817 -1.010 -3.924 1.00 83.12 94 VAL A O 1
ATOM 693 N N . PRO A 1 95 ? -7.894 0.604 -2.363 1.00 81.50 95 PRO A N 1
ATOM 694 C CA . PRO A 1 95 ? -7.365 -0.254 -1.320 1.00 81.50 95 PRO A CA 1
ATOM 695 C C . PRO A 1 95 ? -8.351 -1.357 -0.917 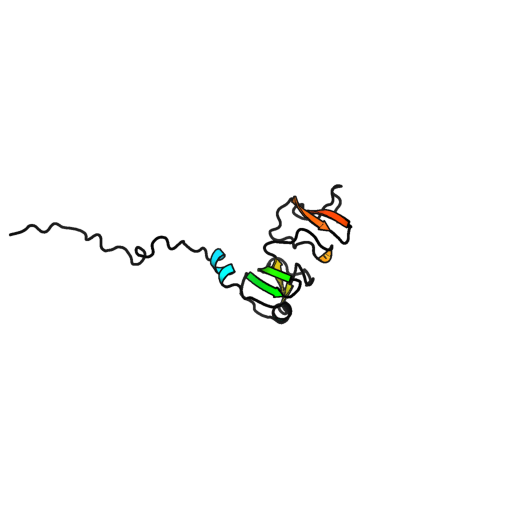1.00 81.50 95 PRO A C 1
ATOM 697 O O . PRO A 1 95 ? -9.568 -1.213 -1.032 1.00 81.50 95 PRO A O 1
ATOM 700 N N . GLY A 1 96 ? -7.818 -2.467 -0.402 1.00 84.69 96 GLY A N 1
ATOM 701 C CA . GLY A 1 96 ? -8.619 -3.533 0.196 1.00 84.69 96 GLY A CA 1
ATOM 702 C C . GLY A 1 96 ? -9.306 -3.088 1.493 1.00 84.69 96 GLY A C 1
ATOM 703 O O . GLY A 1 96 ? -8.928 -2.091 2.115 1.00 84.69 96 GLY A O 1
ATOM 704 N N . ARG A 1 97 ? -10.331 -3.833 1.916 1.00 91.06 97 ARG A N 1
ATOM 705 C CA . ARG A 1 97 ? -11.060 -3.604 3.182 1.00 91.06 97 ARG A CA 1
ATOM 706 C C . ARG A 1 97 ? -10.734 -4.640 4.261 1.00 91.06 97 ARG A C 1
ATOM 708 O O . ARG A 1 97 ? -11.389 -4.657 5.299 1.00 91.06 97 ARG A O 1
ATOM 715 N N . ASN A 1 98 ? -9.764 -5.520 4.025 1.00 92.81 98 ASN A N 1
ATOM 716 C CA . ASN A 1 98 ? -9.317 -6.527 4.981 1.00 92.81 98 ASN A CA 1
ATOM 717 C C . ASN A 1 98 ? -7.866 -6.960 4.724 1.00 92.81 98 ASN A C 1
ATOM 719 O O . ASN A 1 98 ? -7.312 -6.702 3.654 1.00 92.81 98 ASN A O 1
ATOM 723 N N . GLY A 1 99 ? -7.280 -7.623 5.720 1.00 91.06 99 GLY A N 1
ATOM 724 C CA . GLY A 1 99 ? -5.946 -8.219 5.656 1.00 91.06 99 GLY A CA 1
ATOM 725 C C . GLY A 1 99 ? -5.193 -8.061 6.975 1.00 91.06 99 GLY A C 1
ATOM 726 O O . GLY A 1 99 ? -5.753 -7.621 7.975 1.00 91.06 99 GLY A O 1
ATOM 727 N N . THR A 1 100 ? -3.910 -8.403 6.985 1.00 92.75 100 THR A N 1
ATOM 728 C CA . THR A 1 100 ? -3.053 -8.307 8.179 1.00 92.75 100 THR A CA 1
ATOM 729 C C . THR A 1 100 ? -2.760 -6.852 8.566 1.00 92.75 100 THR A C 1
ATOM 731 O O . THR A 1 100 ? -2.991 -5.934 7.771 1.00 92.75 100 THR A O 1
ATOM 734 N N . THR A 1 101 ? -2.173 -6.639 9.751 1.00 92.50 101 THR A N 1
ATOM 735 C CA . THR A 1 101 ? -1.645 -5.326 10.173 1.00 92.50 101 THR A CA 1
ATOM 736 C C . THR A 1 101 ? -0.678 -4.740 9.141 1.00 92.50 101 THR A C 1
ATOM 738 O O . THR A 1 101 ? -0.733 -3.548 8.847 1.00 92.50 101 THR A O 1
ATOM 741 N N . ALA A 1 102 ? 0.185 -5.577 8.557 1.00 88.94 102 ALA A N 1
ATOM 742 C CA . ALA A 1 102 ? 1.160 -5.155 7.551 1.00 88.94 102 ALA A CA 1
ATOM 743 C C . ALA A 1 102 ? 0.510 -4.755 6.216 1.00 88.94 102 ALA A C 1
ATOM 745 O O . ALA A 1 102 ? 1.065 -3.930 5.495 1.00 88.94 102 ALA A O 1
ATOM 746 N N . ASN A 1 103 ? -0.673 -5.298 5.911 1.00 88.81 103 ASN A N 1
ATOM 747 C CA . ASN A 1 103 ? -1.394 -5.058 4.661 1.00 88.81 103 ASN A CA 1
ATOM 748 C C . ASN A 1 103 ? -2.410 -3.917 4.767 1.00 88.81 103 ASN A C 1
ATOM 750 O O . ASN A 1 103 ? -3.133 -3.655 3.804 1.00 88.81 103 ASN A O 1
ATOM 754 N N . ARG A 1 104 ? -2.485 -3.222 5.912 1.00 90.00 104 ARG A N 1
ATOM 755 C CA . ARG A 1 104 ? -3.341 -2.040 6.037 1.00 90.00 104 ARG A CA 1
ATOM 756 C C . ARG A 1 104 ? -3.014 -1.058 4.898 1.00 90.00 104 ARG A C 1
ATOM 758 O O . ARG A 1 104 ? -1.839 -0.843 4.591 1.00 90.00 104 ARG A O 1
ATOM 765 N N . PRO A 1 105 ? -4.027 -0.473 4.240 1.00 84.75 105 PRO A N 1
ATOM 766 C CA . PRO A 1 105 ? -3.816 0.487 3.171 1.00 84.75 105 PRO A CA 1
ATOM 767 C C . PRO A 1 105 ? -2.915 1.653 3.585 1.00 84.75 105 PRO A C 1
ATOM 769 O O . PRO A 1 105 ? -3.022 2.172 4.698 1.00 84.75 105 PRO A O 1
ATOM 772 N N . GLY A 1 106 ? -2.049 2.083 2.666 1.00 71.69 106 GLY A N 1
ATOM 773 C CA . GLY A 1 106 ? -1.236 3.279 2.858 1.00 71.69 106 GLY A CA 1
ATOM 774 C C . GLY A 1 106 ? -2.098 4.544 2.929 1.00 71.69 106 GLY A C 1
ATOM 775 O O . GLY A 1 106 ? -3.154 4.629 2.316 1.00 71.69 106 GLY A O 1
ATOM 776 N N . THR A 1 107 ? -1.632 5.546 3.669 1.00 70.06 107 THR A N 1
ATOM 777 C CA . THR A 1 107 ? -2.429 6.702 4.124 1.00 70.06 107 THR A CA 1
ATOM 778 C C . THR A 1 107 ? -2.822 7.709 3.036 1.00 70.06 107 THR A C 1
ATOM 780 O O . THR A 1 107 ? -3.708 8.539 3.247 1.00 70.06 107 THR A O 1
ATOM 783 N N . VAL A 1 108 ? -2.199 7.651 1.859 1.00 68.31 108 VAL A N 1
ATOM 784 C CA . VAL A 1 1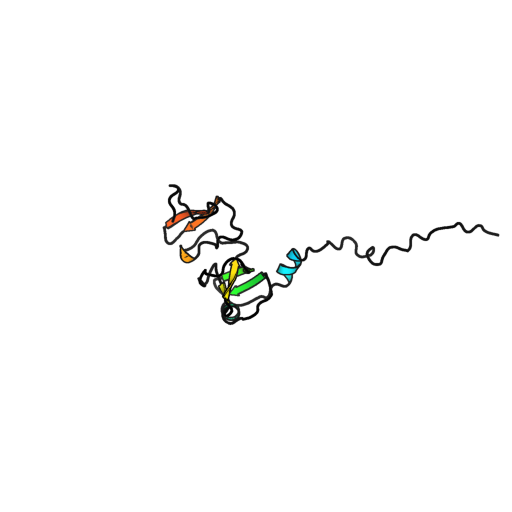08 ? -2.389 8.650 0.803 1.00 68.31 108 VAL A CA 1
ATOM 785 C C . VAL A 1 108 ? -3.653 8.372 -0.004 1.00 68.31 108 VAL A C 1
ATOM 787 O O . VAL A 1 108 ? -3.754 7.389 -0.730 1.00 68.31 108 VAL A O 1
ATOM 790 N N . GLY A 1 109 ? -4.607 9.301 0.078 1.00 67.88 109 GLY A N 1
ATOM 791 C CA . GLY A 1 109 ? -5.895 9.206 -0.613 1.00 67.88 109 GLY A CA 1
ATOM 792 C C . GLY A 1 109 ? -6.945 8.360 0.113 1.00 67.88 109 GLY A C 1
ATOM 793 O O . GLY A 1 109 ? -8.038 8.196 -0.422 1.00 67.88 109 GLY A O 1
ATOM 794 N N . LEU A 1 110 ? -6.653 7.859 1.321 1.00 83.88 110 LEU A N 1
ATOM 795 C CA . LEU A 1 110 ? -7.658 7.210 2.163 1.00 83.88 110 LEU A CA 1
ATOM 796 C C . LEU A 1 110 ? -8.586 8.253 2.801 1.00 83.88 110 LEU A C 1
ATOM 798 O O . LEU A 1 110 ? -8.103 9.123 3.533 1.00 83.88 110 LEU A O 1
ATOM 802 N N . PRO A 1 111 ? -9.912 8.164 2.595 1.00 88.62 111 PRO A N 1
ATOM 803 C CA . PRO A 1 111 ? -10.850 9.043 3.276 1.00 88.62 111 PRO A CA 1
ATOM 804 C C . PRO A 1 111 ? -10.922 8.710 4.772 1.00 88.62 111 PRO A C 1
ATOM 806 O O . PRO A 1 111 ? -10.875 7.545 5.173 1.00 88.62 111 PRO A O 1
ATOM 809 N N . THR A 1 112 ? -11.086 9.729 5.616 1.00 91.88 112 THR A N 1
ATOM 810 C CA . THR A 1 112 ? -11.441 9.524 7.027 1.00 91.88 112 THR A CA 1
ATOM 811 C C . THR A 1 112 ? -12.725 8.694 7.130 1.00 91.88 112 THR A C 1
ATOM 813 O O . THR A 1 112 ? -13.680 8.912 6.387 1.00 91.88 112 THR A O 1
ATOM 816 N N . GLY A 1 113 ? -12.745 7.731 8.050 1.00 91.88 113 GLY A N 1
ATOM 817 C CA . GLY A 1 113 ? -13.818 6.754 8.215 1.00 91.88 113 GLY A CA 1
ATOM 818 C C . GLY A 1 113 ? -13.660 5.498 7.357 1.00 91.88 113 GLY A C 1
ATOM 819 O O . GLY A 1 113 ? -14.527 4.628 7.417 1.00 91.88 113 GLY A O 1
ATOM 820 N N . TYR A 1 114 ? -12.578 5.366 6.580 1.00 92.06 114 TYR A N 1
ATOM 821 C CA . TYR A 1 114 ? -12.340 4.164 5.782 1.00 92.06 114 TYR A CA 1
ATOM 822 C C . TYR A 1 114 ? -12.253 2.910 6.678 1.00 92.06 114 TYR A C 1
ATOM 824 O O . TYR A 1 114 ? -11.389 2.870 7.561 1.00 92.06 114 TYR A O 1
ATOM 832 N N . PRO A 1 115 ? -13.118 1.895 6.474 1.00 94.44 115 PRO A N 1
ATOM 833 C CA . PRO A 1 115 ? -13.140 0.693 7.298 1.00 94.44 115 PRO A CA 1
ATOM 834 C C . PRO A 1 115 ? -12.146 -0.359 6.799 1.00 94.44 115 PRO A C 1
ATOM 836 O O . PRO A 1 115 ? -12.011 -0.587 5.595 1.00 94.44 115 PRO A O 1
ATOM 839 N N . TYR A 1 116 ? -11.518 -1.065 7.734 1.00 95.00 116 TYR A N 1
ATOM 840 C CA . TYR A 1 116 ? -10.647 -2.198 7.446 1.00 95.00 116 TYR A CA 1
ATOM 841 C C . TYR A 1 116 ? -10.804 -3.287 8.510 1.00 95.00 116 TYR A C 1
ATOM 843 O O . TYR A 1 116 ? -10.830 -2.997 9.702 1.00 95.00 116 TYR A O 1
ATOM 851 N N . TYR A 1 117 ? -10.917 -4.547 8.097 1.00 96.50 117 TYR A N 1
ATOM 852 C CA . TYR A 1 117 ? -10.876 -5.684 9.011 1.00 96.50 117 TYR A CA 1
ATOM 853 C C . TYR A 1 117 ? -9.441 -6.193 9.137 1.00 96.50 117 TYR A C 1
ATOM 855 O O . TYR A 1 117 ? -8.915 -6.819 8.214 1.00 96.50 117 TYR A O 1
ATOM 863 N N . ASP A 1 118 ? -8.818 -5.922 10.281 1.00 96.31 118 ASP A N 1
ATOM 864 C CA . ASP A 1 118 ? -7.466 -6.382 10.561 1.00 96.31 118 ASP A CA 1
ATOM 865 C C . ASP A 1 118 ? -7.499 -7.832 11.047 1.00 96.31 118 ASP A C 1
ATOM 867 O O . ASP A 1 118 ? -7.966 -8.126 12.148 1.00 96.31 118 ASP A O 1
ATOM 871 N N . THR A 1 119 ? -7.010 -8.752 10.221 1.00 96.12 119 THR A N 1
ATOM 872 C CA . THR A 1 119 ? -6.997 -10.189 10.511 1.00 96.12 119 THR A CA 1
ATOM 873 C C . THR A 1 119 ? -5.901 -10.588 11.493 1.00 96.12 119 THR A C 1
ATOM 875 O O . THR A 1 119 ? -5.993 -11.663 12.075 1.00 96.12 119 THR A O 1
ATOM 878 N N . THR A 1 120 ? -4.875 -9.756 11.695 1.00 96.62 120 THR A N 1
ATOM 879 C CA . THR A 1 120 ? -3.856 -9.977 12.731 1.00 96.62 120 THR A CA 1
ATOM 880 C C . THR A 1 120 ? -4.421 -9.635 14.107 1.00 96.62 120 THR A C 1
ATOM 882 O O . THR A 1 120 ? -4.163 -10.351 15.070 1.00 96.62 120 THR A O 1
ATOM 885 N N . LEU A 1 121 ? -5.227 -8.574 14.200 1.00 95.75 121 LEU A N 1
ATOM 886 C CA . LEU A 1 121 ? -5.907 -8.178 15.437 1.00 95.75 121 LEU A CA 1
ATOM 887 C C . LEU A 1 121 ? -7.265 -8.864 15.645 1.00 95.75 121 LEU A C 1
ATOM 889 O O . LEU A 1 121 ? -7.800 -8.828 16.752 1.00 95.75 121 LEU A O 1
ATOM 893 N N . GLY A 1 122 ? -7.844 -9.441 14.590 1.00 96.25 122 GLY A N 1
ATOM 894 C CA . GLY A 1 122 ? -9.158 -10.083 14.611 1.00 96.25 122 GLY A CA 1
ATOM 895 C C . GLY A 1 122 ? -10.323 -9.114 14.835 1.00 96.25 122 GLY A C 1
ATOM 896 O O . GLY A 1 122 ? -11.329 -9.508 15.423 1.00 96.25 122 GLY A O 1
ATOM 897 N N . LYS A 1 123 ? -10.197 -7.841 14.426 1.00 96.00 123 LYS A N 1
ATOM 898 C CA . LYS A 1 123 ? -11.223 -6.814 14.679 1.00 96.00 123 LYS A CA 1
ATOM 899 C C . LYS A 1 123 ? -11.327 -5.759 13.568 1.00 96.00 123 LYS A C 1
ATOM 901 O O . LYS A 1 123 ? -10.330 -5.472 12.900 1.00 96.00 123 LYS A O 1
ATOM 906 N N . PRO A 1 124 ? -12.511 -5.142 13.382 1.00 96.62 124 PRO A N 1
ATOM 907 C CA . PRO A 1 124 ? -12.657 -3.974 12.523 1.00 96.62 124 PRO A CA 1
ATOM 908 C C . PRO A 1 124 ? -11.977 -2.741 13.134 1.00 96.62 124 PRO A C 1
ATOM 910 O O . PRO A 1 124 ? -12.018 -2.519 14.348 1.00 96.62 124 PRO A O 1
ATOM 913 N N . ILE A 1 125 ? -11.360 -1.945 12.266 1.00 96.50 125 ILE A N 1
ATOM 914 C CA . ILE A 1 125 ? -10.655 -0.698 12.565 1.00 96.50 125 ILE A CA 1
ATOM 915 C C . ILE A 1 125 ? -10.996 0.351 11.493 1.00 96.50 125 ILE A C 1
ATOM 917 O O . ILE A 1 125 ? -11.435 0.010 10.391 1.00 96.50 125 ILE A O 1
ATOM 921 N N . TRP A 1 126 ? -10.795 1.631 11.800 1.00 95.31 126 TRP A N 1
ATOM 922 C CA . TRP A 1 126 ? -11.126 2.756 10.922 1.00 95.31 126 TRP A CA 1
ATOM 923 C C . TRP A 1 126 ? -9.980 3.756 10.837 1.00 95.31 126 TRP A C 1
ATOM 925 O O . TRP A 1 126 ? -9.359 4.099 11.845 1.00 95.31 126 TRP A O 1
ATOM 935 N N . TRP A 1 127 ? -9.713 4.253 9.631 1.00 93.94 127 TRP A N 1
ATOM 936 C CA . TRP A 1 127 ? -8.765 5.343 9.420 1.00 93.94 127 TRP A CA 1
ATOM 937 C C . TRP A 1 127 ? -9.377 6.666 9.882 1.00 93.94 127 TRP A C 1
ATOM 939 O O . TRP A 1 127 ? -10.410 7.078 9.358 1.00 93.94 127 TRP A O 1
ATOM 949 N N . ASN A 1 128 ? -8.760 7.368 10.833 1.00 92.19 128 ASN A N 1
ATOM 950 C CA . ASN A 1 128 ? -9.275 8.662 11.302 1.00 92.19 128 ASN A CA 1
ATOM 951 C C . ASN A 1 128 ? -8.697 9.879 10.540 1.00 92.19 128 ASN A C 1
ATOM 953 O O . ASN A 1 128 ? -9.037 11.014 10.865 1.00 92.19 128 ASN A O 1
ATOM 957 N N . GLY A 1 129 ? -7.825 9.657 9.551 1.00 89.62 129 GLY A N 1
ATOM 958 C CA . GLY A 1 129 ? -7.075 10.710 8.852 1.00 89.62 129 GLY A CA 1
ATOM 959 C C . GLY A 1 129 ? -5.590 10.777 9.226 1.00 89.62 129 GLY A C 1
ATOM 960 O O . GLY A 1 129 ? -4.806 11.345 8.470 1.00 89.62 129 GLY A O 1
ATOM 961 N N . SER A 1 130 ? -5.187 10.179 10.350 1.00 89.25 130 SER A N 1
ATOM 962 C CA . SER A 1 130 ? -3.790 10.156 10.817 1.00 89.25 130 SER A CA 1
ATOM 963 C C . SER A 1 130 ? -3.344 8.829 11.434 1.00 89.25 130 SER A C 1
ATOM 965 O O . SER A 1 130 ? -2.160 8.503 11.394 1.00 89.25 130 SER A O 1
ATOM 967 N N . ALA A 1 131 ? -4.272 8.047 11.977 1.00 91.12 131 ALA A N 1
ATOM 968 C CA . ALA A 1 131 ? -4.024 6.751 12.580 1.00 91.12 131 ALA A CA 1
ATOM 969 C C . ALA A 1 131 ? -5.201 5.796 12.348 1.00 91.12 131 ALA A C 1
ATOM 971 O O . ALA A 1 131 ? -6.356 6.201 12.181 1.00 91.12 131 ALA A O 1
ATOM 972 N N . TRP A 1 132 ? -4.902 4.502 12.398 1.00 93.50 132 TRP A N 1
ATOM 973 C CA . TRP A 1 132 ? -5.921 3.468 12.491 1.00 93.50 132 TRP A CA 1
ATOM 974 C C . TRP A 1 132 ? -6.432 3.383 13.930 1.00 93.50 132 TRP A C 1
ATOM 976 O O . TRP A 1 132 ? -5.645 3.343 14.879 1.00 93.50 132 TRP A O 1
ATOM 986 N N . LYS A 1 133 ? -7.755 3.391 14.087 1.00 95.38 133 LYS A N 1
ATOM 987 C CA . LYS A 1 133 ? -8.453 3.374 15.374 1.00 95.38 133 LYS A CA 1
ATOM 988 C C . LYS A 1 133 ? -9.403 2.193 15.461 1.00 95.38 133 LYS A C 1
ATOM 990 O O . LYS A 1 133 ? -10.037 1.840 14.471 1.00 95.38 133 LYS A O 1
ATOM 995 N N . ASP A 1 134 ? -9.539 1.606 16.641 1.00 95.56 134 ASP A N 1
ATOM 996 C CA . ASP A 1 134 ? -10.623 0.662 16.914 1.00 95.56 134 ASP A CA 1
ATOM 997 C C . ASP A 1 134 ? -11.896 1.367 17.420 1.00 95.56 134 ASP A C 1
ATOM 999 O O . ASP A 1 134 ? -11.950 2.592 17.546 1.00 95.56 134 ASP A O 1
ATOM 1003 N N . ALA A 1 135 ? -12.936 0.583 17.718 1.00 92.31 135 ALA A N 1
ATOM 1004 C CA . ALA A 1 135 ? -14.217 1.095 18.210 1.00 92.31 135 ALA A CA 1
ATOM 1005 C C . ALA A 1 135 ? -14.121 1.814 19.572 1.00 92.31 135 ALA A C 1
ATOM 1007 O O . ALA A 1 135 ? -15.001 2.604 19.904 1.00 92.31 135 ALA A O 1
ATOM 1008 N N . ALA A 1 136 ? -13.058 1.574 20.348 1.00 92.69 136 ALA A N 1
ATOM 1009 C CA . ALA A 1 136 ? -12.788 2.270 21.604 1.00 92.69 136 ALA A CA 1
ATOM 1010 C C . ALA A 1 136 ? -11.965 3.558 21.399 1.00 92.69 136 ALA A C 1
ATOM 1012 O O . ALA A 1 136 ? -11.549 4.185 22.372 1.00 92.69 136 ALA A O 1
ATOM 1013 N N . ASN A 1 137 ? -11.720 3.957 20.142 1.00 84.06 137 ASN A N 1
ATOM 1014 C CA . ASN A 1 137 ? -10.861 5.076 19.746 1.00 84.06 137 ASN A CA 1
ATOM 1015 C C . ASN A 1 137 ? -9.380 4.908 20.158 1.00 84.06 137 ASN A C 1
ATOM 1017 O O . ASN A 1 137 ? -8.587 5.863 20.134 1.00 84.06 137 ASN A O 1
ATOM 1021 N N . SER A 1 138 ? -8.974 3.680 20.491 1.00 88.19 138 SER A N 1
ATOM 1022 C CA . SER A 1 138 ? -7.578 3.348 20.755 1.00 88.19 138 SER A CA 1
ATOM 1023 C C . SER A 1 138 ? -6.809 3.238 19.439 1.00 88.19 138 SER A C 1
ATOM 1025 O O . SER A 1 138 ? -7.343 2.751 18.442 1.00 88.19 138 SER A O 1
ATOM 1027 N N . THR A 1 139 ? -5.564 3.723 19.415 1.00 87.44 139 THR A N 1
ATOM 1028 C CA . THR A 1 139 ? -4.672 3.530 18.257 1.00 87.44 139 THR A CA 1
ATOM 1029 C C . THR A 1 139 ? -4.227 2.074 18.187 1.00 87.44 139 THR A C 1
ATOM 1031 O O . THR A 1 139 ? -3.906 1.484 19.219 1.00 87.44 139 THR A O 1
ATOM 1034 N N . VAL A 1 140 ? -4.197 1.519 16.974 1.00 84.31 140 VAL A N 1
ATOM 1035 C CA . VAL A 1 140 ? -3.850 0.117 16.687 1.00 84.31 140 VAL A CA 1
ATOM 1036 C C . VAL A 1 140 ? -2.737 -0.035 15.664 1.00 84.31 140 VAL A C 1
ATOM 1038 O O . VAL A 1 140 ? -2.470 0.920 14.905 1.00 84.31 140 VAL A O 1
#

Sequence (140 aa):
MAVFGSGTSPDQVSPNSLLGGAAFVNNNDLAVQYAPVLSLDMIRGATGIESKYIIVDDAGIIGLFRYDSSDTTTADNNATVLVTSDGRRYKPVVPGRNGTTANRPGTVGLPTGYPYYDTTLGKPIWWNGSAWKDAANSTV

InterPro domains:
  IPR059934 Phage tail protein-like, small four-stranded beta-sheet domain [PF27114] (56-92)

Organism: NCBI:txid1750698

Foldseek 3Di:
DDDDDPDPDPPPPPPPPPPVPPDVCPVVNVLQVPAEEDELVCQQADDDPPRQWHAYDYDPEGAIWGWDPPDQDQDDPVAAWRAYPNRITIGHPDQDQEDAPSRPHDLPPDDFQRWHQHPNVRAIWTHRNPAIAGPVRDGD

Secondary structure (DSSP, 8-state):
---------S----TTTTSTT-----HHHHHHHTPPEE-HHHHHH------SEEEEEETTEEEEEEE-TT-SSPPP-SSS-EE-TT--EEEESS--SEE-GGGSPPSTTPPTT-EEEETTTTEEEEE-SSSEE-TT--B-

Radius of gyration: 24.22 Å; chains: 1; bounding box: 42×55×85 Å